Protein AF-A0A924SP02-F1 (afdb_monomer)

Secondary structure (DSSP, 8-state):
---------TT--HHHHHHHHTT--------SHHHHHHHHHHHS-S-TTS-----------TTPPPSB-HHHHHHHHHSPP-SSSTHHHHHHHHHHHHHHHHHHHHTPPPSSHHHHHHHHHHHHHHHHHHHHHHHHHHHHHHHHT---PPBP-S----------

Solvent-accessible surface area (backbone atoms only — not comparable to full-atom values): 10383 Å² total; per-residue (Å²): 135,86,78,87,81,78,86,76,71,92,87,68,51,66,68,61,53,54,40,41,76,72,74,42,87,83,78,76,85,66,89,47,72,70,55,48,50,53,53,50,60,73,68,45,75,86,60,93,81,53,81,71,71,66,74,69,76,74,78,47,65,80,80,62,73,65,59,62,33,74,67,32,28,52,55,51,37,68,49,85,76,82,57,99,60,68,59,60,42,51,54,40,62,48,50,60,56,44,56,48,50,26,57,49,36,71,67,57,85,56,92,45,74,67,50,45,49,53,35,52,51,52,25,52,50,35,49,37,51,48,56,54,52,51,54,51,49,56,52,49,39,62,75,63,69,52,79,91,60,63,61,39,83,83,75,77,82,77,76,79,75,82,87,127

pLDDT: mean 73.6, std 17.31, range [34.81, 95.06]

Sequence (164 aa):
MERRYRLSDTGRSAPIRQLRARGCTAARTPGELAEIVLLCEAALPAGPDGPVAPLPPARAPASAPRKFDDQALAVLGAAHNNLYCDCSRNLPEILPMLNSFERYSEQCAARTPDDALLHRELTAAAAAARVVLEAALERLARAEGAPRVKLWSGAVPHQTTPTR

Structure (mmCIF, N/CA/C/O backbone):
data_AF-A0A924SP02-F1
#
_entry.id   AF-A0A924SP02-F1
#
loop_
_atom_site.group_PDB
_atom_site.id
_atom_site.type_symbol
_atom_site.label_atom_id
_atom_site.label_alt_id
_atom_site.label_comp_id
_atom_site.label_asym_id
_atom_site.label_entity_id
_atom_site.label_seq_id
_atom_site.pdbx_PDB_ins_code
_atom_site.Cartn_x
_atom_site.Cartn_y
_atom_site.Cartn_z
_atom_site.occupancy
_atom_site.B_iso_or_equiv
_atom_site.auth_seq_id
_atom_site.auth_comp_id
_atom_site.auth_asym_id
_atom_site.auth_atom_id
_atom_site.pdbx_PDB_model_num
ATOM 1 N N . MET A 1 1 ? 2.725 -39.444 40.178 1.00 36.06 1 MET A N 1
ATOM 2 C CA . MET A 1 1 ? 2.280 -38.489 39.141 1.00 36.06 1 MET A CA 1
ATOM 3 C C . MET A 1 1 ? 1.910 -39.291 37.893 1.00 36.06 1 MET A C 1
ATOM 5 O O . MET A 1 1 ? 2.773 -39.566 37.081 1.00 36.06 1 MET A O 1
ATOM 9 N N . GLU A 1 2 ? 0.776 -40.002 37.844 1.00 38.16 2 GLU A N 1
ATOM 10 C CA . GLU A 1 2 ? -0.590 -39.503 37.544 1.00 38.16 2 GLU A CA 1
ATOM 11 C C . GLU A 1 2 ? -0.608 -38.619 36.283 1.00 38.16 2 GLU A C 1
ATOM 13 O O . GLU A 1 2 ? -0.005 -37.558 36.278 1.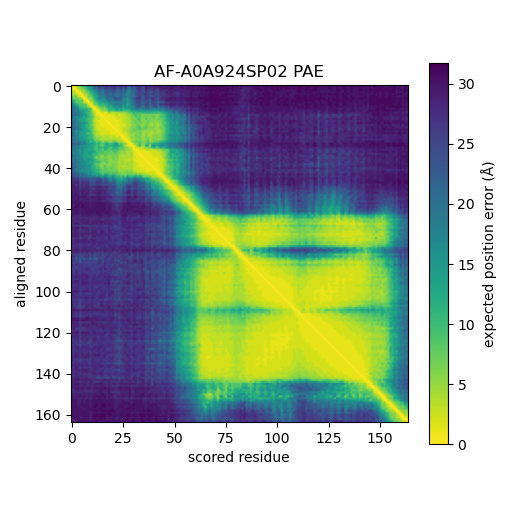00 38.16 2 GLU A O 1
ATOM 18 N N . ARG A 1 3 ? -1.255 -38.983 35.171 1.00 36.25 3 ARG A N 1
ATOM 19 C CA . ARG A 1 3 ? -2.594 -39.573 35.036 1.00 36.25 3 ARG A CA 1
ATOM 20 C C . ARG A 1 3 ? -2.672 -40.548 33.856 1.00 36.25 3 ARG A C 1
ATOM 22 O O . ARG A 1 3 ? -2.315 -40.213 32.733 1.00 36.25 3 ARG A O 1
ATOM 29 N N . ARG A 1 4 ? -3.251 -41.724 34.116 1.00 45.97 4 ARG A N 1
ATOM 30 C CA . ARG A 1 4 ? -3.814 -42.628 33.104 1.00 45.97 4 ARG A CA 1
ATOM 31 C C . ARG A 1 4 ? -4.939 -41.892 32.367 1.00 45.97 4 ARG A C 1
ATOM 33 O O . ARG A 1 4 ? -6.016 -41.731 32.938 1.00 45.97 4 ARG A O 1
ATOM 40 N N . TYR A 1 5 ? -4.726 -41.476 31.121 1.00 39.81 5 TYR A N 1
ATOM 41 C CA . TYR A 1 5 ? -5.842 -41.098 30.252 1.00 39.81 5 TYR A CA 1
ATOM 42 C C . TYR A 1 5 ? -6.457 -42.381 29.696 1.00 39.81 5 TYR A C 1
ATOM 44 O O . TYR A 1 5 ? -5.941 -43.017 28.780 1.00 39.81 5 TYR A O 1
ATOM 52 N N . ARG A 1 6 ? -7.533 -42.815 30.351 1.00 42.44 6 ARG A N 1
ATOM 53 C CA . ARG A 1 6 ? -8.348 -43.954 29.946 1.00 42.44 6 ARG A CA 1
ATOM 54 C C . ARG A 1 6 ? -8.961 -43.611 28.581 1.00 42.44 6 ARG A C 1
ATOM 56 O O . ARG A 1 6 ? -9.794 -42.713 28.486 1.00 42.44 6 ARG A O 1
ATOM 63 N N . LEU A 1 7 ? -8.510 -44.296 27.531 1.00 49.94 7 LEU A N 1
ATOM 64 C CA . LEU A 1 7 ? -9.117 -44.239 26.205 1.00 49.94 7 LEU A CA 1
ATOM 65 C C . LEU A 1 7 ? -10.577 -44.686 26.302 1.00 49.94 7 LEU A C 1
ATOM 67 O O . LEU A 1 7 ? -10.851 -45.843 26.606 1.00 49.94 7 LEU A O 1
ATOM 71 N N . SER A 1 8 ? -11.509 -43.788 25.998 1.00 50.78 8 SER A N 1
ATOM 72 C CA . SER A 1 8 ? -12.835 -44.180 25.523 1.00 50.78 8 SER A CA 1
ATOM 73 C C . SER A 1 8 ? -13.490 -43.028 24.755 1.00 50.78 8 SER A C 1
ATOM 75 O O . SER A 1 8 ? -13.686 -41.942 25.283 1.00 50.78 8 SER A O 1
ATOM 77 N N . ASP A 1 9 ? -13.823 -43.324 23.496 1.00 52.28 9 ASP A N 1
ATOM 78 C CA . ASP A 1 9 ? -14.937 -42.745 22.739 1.00 52.28 9 ASP A CA 1
ATOM 79 C C . ASP A 1 9 ? -14.795 -41.356 22.075 1.00 52.28 9 ASP A C 1
ATOM 81 O O . ASP A 1 9 ? -15.568 -40.428 22.305 1.00 52.28 9 ASP A O 1
ATOM 85 N N . THR A 1 10 ? -13.882 -41.221 21.108 1.00 54.31 10 THR A N 1
ATOM 86 C CA . THR A 1 10 ? -13.901 -40.071 20.175 1.00 54.31 10 THR A CA 1
ATOM 87 C C . THR A 1 10 ? -14.923 -40.220 19.038 1.00 54.31 10 THR A C 1
ATOM 89 O O . THR A 1 10 ? -14.873 -39.471 18.063 1.00 54.31 10 THR A O 1
ATOM 92 N N . GLY A 1 11 ? -15.844 -41.186 19.130 1.00 51.59 11 GLY A N 1
ATOM 93 C CA . GLY A 1 11 ? -16.954 -41.352 18.190 1.00 51.59 11 GLY A CA 1
ATOM 94 C C . GLY A 1 11 ? -18.203 -40.541 18.558 1.00 51.59 11 GLY A C 1
ATOM 95 O O . GLY A 1 11 ? -19.108 -40.412 17.731 1.00 51.59 11 GLY A O 1
ATOM 96 N N . ARG A 1 12 ? -18.278 -39.982 19.777 1.00 54.69 12 ARG A N 1
ATOM 97 C CA . ARG A 1 12 ? -19.526 -39.416 20.327 1.00 54.69 12 ARG A CA 1
ATOM 98 C C . ARG A 1 12 ? -19.468 -37.977 20.835 1.00 54.69 12 ARG A C 1
ATOM 100 O O . ARG A 1 12 ? -20.489 -37.495 21.318 1.00 54.69 12 ARG A O 1
ATOM 107 N N . SER A 1 13 ? -18.355 -37.251 20.714 1.00 68.38 13 SER A N 1
ATOM 108 C CA . SER A 1 13 ? -18.352 -35.858 21.177 1.00 68.38 13 SER A CA 1
ATOM 109 C C . SER A 1 13 ? -19.156 -34.967 20.214 1.00 68.38 13 SER A C 1
ATOM 111 O O . SER A 1 13 ? -18.858 -34.851 19.021 1.00 68.38 13 SER A O 1
ATOM 113 N N . ALA A 1 14 ? -20.216 -34.343 20.738 1.00 72.88 14 ALA A N 1
ATOM 114 C CA . ALA A 1 14 ? -21.059 -33.400 19.999 1.00 72.88 14 ALA A CA 1
ATOM 115 C C . ALA A 1 14 ? -20.263 -32.298 19.257 1.00 72.88 14 ALA A C 1
ATOM 117 O O . ALA A 1 14 ? -20.614 -32.011 18.110 1.00 72.88 14 ALA A O 1
ATOM 118 N N . PRO A 1 15 ? -19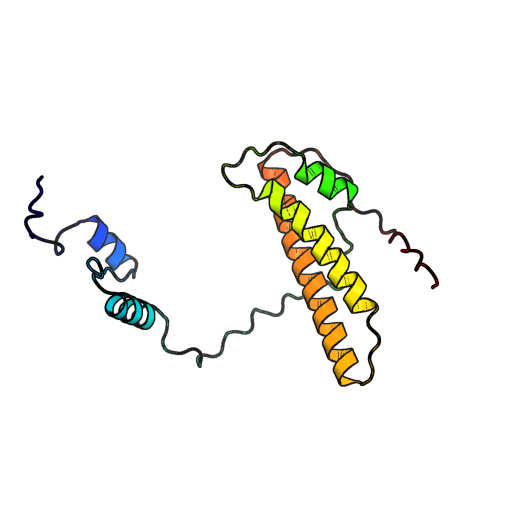.150 -31.758 19.806 1.00 77.31 15 PRO A N 1
ATOM 119 C CA . PRO A 1 15 ? -18.337 -30.762 19.107 1.00 77.31 15 PRO A CA 1
ATOM 120 C C . PRO A 1 15 ? -17.667 -31.303 17.837 1.00 77.31 15 PRO A C 1
ATOM 122 O O . PRO A 1 15 ? -17.699 -30.652 16.796 1.00 77.31 15 PRO A O 1
ATOM 125 N N . ILE A 1 16 ? -17.109 -32.520 17.877 1.00 74.12 16 ILE A N 1
ATOM 126 C CA . ILE A 1 16 ? -16.448 -33.121 16.705 1.00 74.12 16 ILE A CA 1
ATOM 127 C C . ILE A 1 16 ? -17.475 -33.406 15.607 1.00 74.12 16 ILE A C 1
ATOM 129 O O . ILE A 1 16 ? -17.204 -33.193 14.425 1.00 74.12 16 ILE A O 1
ATOM 133 N N . ARG A 1 17 ? -18.681 -33.845 15.985 1.00 76.06 17 ARG A N 1
ATOM 134 C CA . ARG A 1 17 ? -19.771 -34.070 15.029 1.00 76.06 17 ARG A CA 1
ATOM 135 C C . ARG A 1 17 ? -20.216 -32.770 14.359 1.00 76.06 17 ARG A C 1
ATOM 137 O O . ARG A 1 17 ? -20.429 -32.761 13.151 1.00 76.06 17 ARG A O 1
ATOM 144 N N . GLN A 1 18 ? -20.316 -31.683 15.122 1.00 79.62 18 GLN A N 1
ATOM 145 C CA . GLN A 1 18 ? -20.690 -30.371 14.597 1.00 79.62 18 GLN A CA 1
ATOM 146 C C . GLN A 1 18 ? -19.639 -29.819 13.627 1.00 79.62 18 GLN A C 1
ATOM 148 O O . GLN A 1 18 ? -19.995 -29.266 12.591 1.00 79.62 18 GLN A O 1
ATOM 153 N N . LEU A 1 19 ? -18.352 -30.012 13.922 1.00 79.69 19 LEU A N 1
ATOM 154 C CA . LEU A 1 19 ? -17.262 -29.620 13.027 1.00 79.69 19 LEU A CA 1
ATOM 155 C C . LEU A 1 19 ? -17.279 -30.431 11.725 1.00 79.69 19 LEU A C 1
ATOM 157 O O . LEU A 1 19 ? -17.206 -29.852 10.643 1.00 79.69 19 LEU A O 1
ATOM 161 N N . ARG A 1 20 ? -17.485 -31.751 11.806 1.00 78.56 20 ARG A N 1
ATOM 162 C CA . ARG A 1 20 ? -17.620 -32.608 10.614 1.00 78.56 20 ARG A CA 1
ATOM 163 C C . ARG A 1 20 ? -18.812 -32.222 9.742 1.00 78.56 20 ARG A C 1
ATOM 165 O O . ARG A 1 20 ? -18.679 -32.174 8.526 1.00 78.56 20 ARG A O 1
ATOM 172 N N . ALA A 1 21 ? -19.950 -31.881 10.349 1.00 78.88 21 ALA A N 1
ATOM 173 C CA . ALA A 1 21 ? -21.127 -31.404 9.619 1.00 78.88 21 ALA A CA 1
ATOM 174 C C . ALA A 1 21 ? -20.885 -30.077 8.870 1.00 78.88 21 ALA A C 1
ATOM 176 O O . ALA A 1 21 ? -21.617 -29.758 7.940 1.00 78.88 21 ALA A O 1
ATOM 177 N N . ARG A 1 22 ? -19.852 -29.314 9.251 1.00 79.00 22 ARG A N 1
ATOM 178 C CA . ARG A 1 22 ? -19.422 -28.072 8.587 1.00 79.00 22 ARG A CA 1
ATOM 179 C C . ARG A 1 22 ? -18.285 -28.292 7.582 1.00 79.00 22 ARG A C 1
ATOM 181 O O . ARG A 1 22 ? -17.685 -27.320 7.137 1.00 79.00 22 ARG A O 1
ATOM 188 N N . GLY A 1 23 ? -17.983 -29.547 7.243 1.00 75.06 23 GLY A N 1
ATOM 189 C CA . GLY A 1 23 ? -16.932 -29.909 6.291 1.00 75.06 23 GLY A CA 1
ATOM 190 C C . GLY A 1 23 ? -15.521 -29.938 6.880 1.00 75.06 23 GLY A C 1
ATOM 191 O O . GLY A 1 23 ? -14.561 -30.080 6.133 1.00 75.06 23 GLY A O 1
ATOM 192 N N . CYS A 1 24 ? -15.359 -29.813 8.202 1.00 79.19 24 CYS A N 1
ATOM 193 C CA . CYS A 1 24 ? -14.043 -29.897 8.830 1.00 79.19 24 CYS A CA 1
ATOM 194 C C . CYS A 1 24 ? -13.628 -31.360 9.052 1.00 79.19 24 CYS A C 1
ATOM 196 O O . CYS A 1 24 ? -14.345 -32.134 9.696 1.00 79.19 24 CYS A O 1
ATOM 198 N N . THR A 1 25 ? -12.426 -31.723 8.605 1.00 77.12 25 THR A N 1
ATOM 199 C CA . THR A 1 25 ? -11.811 -33.020 8.914 1.00 77.12 25 THR A CA 1
ATOM 200 C C . THR A 1 25 ? -11.265 -33.003 10.341 1.00 77.12 25 THR A C 1
ATOM 202 O O . THR A 1 25 ? -10.444 -32.163 10.694 1.00 77.12 25 THR A O 1
ATOM 205 N N . ALA A 1 26 ? -11.727 -33.929 11.182 1.00 75.19 26 ALA A N 1
ATOM 206 C CA . ALA A 1 26 ? -11.274 -34.048 12.567 1.00 75.19 26 ALA A CA 1
ATOM 207 C C . ALA A 1 26 ? -10.421 -35.307 12.741 1.00 75.19 26 ALA A C 1
ATOM 209 O O . ALA A 1 26 ? -10.951 -36.424 12.674 1.00 75.19 26 ALA A O 1
ATOM 210 N N . ALA A 1 27 ? -9.131 -35.109 13.004 1.00 71.12 27 ALA A N 1
ATOM 211 C CA . ALA A 1 27 ? -8.178 -36.156 13.345 1.00 71.12 27 ALA A CA 1
ATOM 212 C C . ALA A 1 27 ? -7.973 -36.235 14.862 1.00 71.12 27 ALA A C 1
ATOM 214 O O . ALA A 1 27 ? -8.094 -35.237 15.575 1.00 71.12 27 ALA A O 1
ATOM 215 N N . ARG A 1 28 ? -7.681 -37.437 15.369 1.00 70.25 28 ARG A N 1
ATOM 216 C CA . ARG A 1 28 ? -7.186 -37.580 16.743 1.00 70.25 28 ARG A CA 1
ATOM 217 C C . ARG A 1 28 ? -5.721 -37.171 16.783 1.00 70.25 28 ARG A C 1
ATOM 219 O O . ARG A 1 28 ? -5.033 -37.348 15.788 1.00 70.25 28 ARG A O 1
ATOM 226 N N . THR A 1 29 ? -5.315 -36.629 17.930 1.00 68.94 29 THR A N 1
ATOM 227 C CA . THR A 1 29 ? -3.990 -36.082 18.238 1.00 68.94 29 THR A CA 1
ATOM 228 C C . THR A 1 29 ? -2.884 -36.740 17.411 1.00 68.94 29 THR A C 1
ATOM 230 O O . THR A 1 29 ? -2.583 -37.902 17.686 1.00 68.94 29 THR A O 1
ATOM 233 N N . PRO A 1 30 ? -2.309 -36.043 16.415 1.00 65.31 30 PRO A N 1
ATOM 234 C CA . PRO A 1 30 ? -1.183 -36.592 15.680 1.00 65.31 30 PRO A CA 1
ATOM 235 C C . PRO A 1 30 ? -0.004 -36.698 16.646 1.00 65.31 30 PRO A C 1
ATOM 237 O O . PRO A 1 30 ? 0.385 -35.710 17.275 1.00 65.31 30 PRO A O 1
ATOM 240 N N . GLY A 1 31 ? 0.488 -37.920 16.836 1.00 68.50 31 GLY A N 1
ATOM 241 C CA . GLY A 1 31 ? 1.588 -38.196 17.760 1.00 68.50 31 GLY A CA 1
ATOM 242 C C . GLY A 1 31 ? 2.948 -37.909 17.134 1.00 68.50 31 GLY A C 1
ATOM 243 O O . GLY A 1 31 ? 3.897 -37.593 17.850 1.00 68.50 31 GLY A O 1
ATOM 244 N N . GLU A 1 32 ? 3.023 -37.971 15.802 1.00 74.50 32 GLU A N 1
ATOM 245 C CA . GLU A 1 32 ? 4.256 -37.812 15.037 1.00 74.50 32 GLU A CA 1
ATOM 246 C C . GLU A 1 32 ? 4.095 -36.868 13.841 1.00 74.50 32 GLU A C 1
ATOM 248 O O . GLU A 1 32 ? 3.022 -36.731 13.251 1.00 74.50 32 GLU A O 1
ATOM 253 N N . LEU A 1 33 ? 5.200 -36.225 13.454 1.00 75.06 33 LEU A N 1
ATOM 254 C CA . LEU A 1 33 ? 5.234 -35.211 12.398 1.00 75.06 33 LEU A CA 1
ATOM 255 C C . LEU A 1 33 ? 4.731 -35.741 11.044 1.00 75.06 33 LEU A C 1
ATOM 257 O O . LEU A 1 33 ? 4.055 -35.016 10.319 1.00 75.06 33 LEU A O 1
ATOM 261 N N . ALA A 1 34 ? 5.006 -37.007 10.722 1.00 76.44 34 ALA A N 1
ATOM 262 C CA . ALA A 1 34 ? 4.548 -37.635 9.483 1.00 76.44 34 ALA A CA 1
ATOM 263 C C . ALA A 1 34 ? 3.011 -37.712 9.387 1.00 76.44 34 ALA A C 1
ATOM 265 O O . ALA A 1 34 ? 2.446 -37.511 8.313 1.00 76.44 34 ALA A O 1
ATOM 266 N N . GLU A 1 35 ? 2.317 -37.928 10.509 1.00 74.75 35 GLU A N 1
ATOM 267 C CA . GLU A 1 35 ? 0.849 -37.936 10.549 1.00 74.75 35 GLU A CA 1
ATOM 268 C C . GLU A 1 35 ? 0.270 -36.532 10.337 1.00 74.75 35 GLU A C 1
ATOM 270 O O . GLU A 1 35 ? -0.775 -36.379 9.705 1.00 74.75 35 GLU A O 1
ATOM 275 N N . ILE A 1 36 ? 0.964 -35.497 10.828 1.00 78.25 36 ILE A N 1
ATOM 276 C CA . ILE A 1 36 ? 0.586 -34.094 10.603 1.00 78.25 36 ILE A CA 1
ATOM 277 C C . ILE A 1 36 ? 0.677 -33.759 9.113 1.00 78.25 36 ILE A C 1
ATOM 279 O O . ILE A 1 36 ? -0.251 -33.166 8.567 1.00 78.25 36 ILE A O 1
ATOM 283 N N . VAL A 1 37 ? 1.766 -34.161 8.449 1.00 81.44 37 VAL A N 1
ATOM 284 C CA . VAL A 1 37 ? 1.978 -33.904 7.015 1.00 81.44 37 VAL A CA 1
ATOM 285 C C . VAL A 1 37 ? 0.865 -34.535 6.174 1.00 81.44 37 VAL A C 1
ATOM 287 O O . VAL A 1 37 ? 0.237 -33.832 5.388 1.00 81.44 37 VAL A O 1
ATOM 290 N N . LEU A 1 38 ? 0.535 -35.807 6.414 1.00 77.25 38 LEU A N 1
ATOM 291 C CA . LEU A 1 38 ? -0.541 -36.507 5.698 1.00 77.25 38 LEU A CA 1
ATOM 292 C C . LEU A 1 38 ? -1.915 -35.84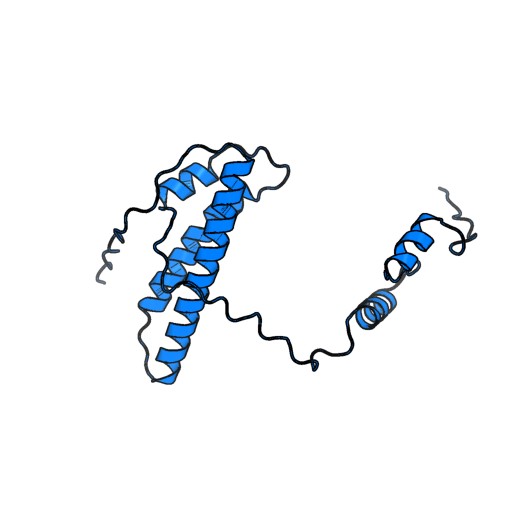2 5.882 1.00 77.25 38 LEU A C 1
ATOM 294 O O . LEU A 1 38 ? -2.714 -35.772 4.947 1.00 77.25 38 LEU A O 1
ATOM 298 N N . LEU A 1 39 ? -2.208 -35.336 7.084 1.00 79.25 39 LEU A N 1
ATOM 299 C CA . LEU A 1 39 ? -3.450 -34.606 7.349 1.00 79.25 39 LEU A CA 1
ATOM 300 C C . LEU A 1 39 ? -3.499 -33.260 6.624 1.00 79.25 39 LEU A C 1
ATOM 302 O O . LEU A 1 39 ? -4.561 -32.879 6.132 1.00 79.25 39 LEU A O 1
ATOM 306 N N . CYS A 1 40 ? -2.370 -32.555 6.547 1.00 77.50 40 CYS A N 1
ATOM 307 C CA . CYS A 1 40 ? -2.257 -31.319 5.780 1.00 77.50 40 CYS A CA 1
ATOM 308 C C . CYS A 1 40 ? -2.469 -31.581 4.286 1.00 77.50 40 CYS A C 1
ATOM 310 O O . CYS A 1 40 ? -3.274 -30.897 3.663 1.00 77.50 40 CYS A O 1
ATOM 312 N N . GLU A 1 41 ? -1.819 -32.599 3.725 1.00 78.50 41 GLU A N 1
ATOM 313 C CA . GLU A 1 41 ? -1.964 -32.975 2.314 1.00 78.50 41 GLU A CA 1
ATOM 314 C C . GLU A 1 41 ? -3.409 -33.343 1.956 1.00 78.50 41 GLU A C 1
ATOM 316 O O . GLU A 1 41 ? -3.916 -32.903 0.929 1.00 78.50 41 GLU A O 1
ATOM 321 N N . ALA A 1 42 ? -4.105 -34.081 2.824 1.00 74.00 42 ALA A N 1
ATOM 322 C CA . ALA A 1 42 ? -5.502 -34.459 2.609 1.00 74.00 42 ALA A CA 1
ATOM 323 C C . ALA A 1 42 ? -6.504 -33.299 2.786 1.00 74.00 42 ALA A C 1
ATOM 325 O O . ALA A 1 42 ? -7.629 -33.378 2.290 1.00 74.00 42 ALA A O 1
ATOM 326 N N . ALA A 1 43 ? -6.137 -32.250 3.532 1.00 73.50 43 ALA A N 1
ATOM 327 C CA . ALA A 1 43 ? -6.970 -31.065 3.747 1.00 73.50 43 ALA A CA 1
ATOM 328 C C . ALA A 1 43 ? -6.780 -29.995 2.662 1.00 73.50 43 ALA A C 1
ATOM 330 O O . ALA A 1 43 ? -7.650 -29.139 2.479 1.00 73.50 43 ALA A O 1
ATOM 331 N N . LEU A 1 44 ? -5.650 -30.030 1.957 1.00 72.31 44 LEU A N 1
ATOM 332 C CA . LEU A 1 44 ? -5.392 -29.161 0.823 1.00 72.31 44 LEU A CA 1
ATOM 333 C C . LEU A 1 44 ? -6.181 -29.673 -0.397 1.00 72.31 44 LEU A C 1
ATOM 335 O O . LEU A 1 44 ? -6.228 -30.879 -0.642 1.00 72.31 44 LEU A O 1
ATOM 339 N N . PRO A 1 45 ? -6.832 -28.787 -1.172 1.00 59.72 45 PRO A N 1
ATOM 340 C CA . PRO A 1 45 ? -7.443 -29.185 -2.434 1.00 59.72 45 PRO A CA 1
ATOM 341 C C . PRO A 1 45 ? -6.376 -29.819 -3.335 1.00 59.72 45 PRO A C 1
ATOM 343 O O . PRO A 1 45 ? -5.221 -29.396 -3.321 1.00 59.72 45 PRO A O 1
ATOM 346 N N . ALA A 1 46 ? -6.761 -30.855 -4.084 1.00 57.81 46 ALA A N 1
ATOM 347 C CA . ALA A 1 46 ? -5.836 -31.637 -4.892 1.00 57.81 46 ALA A CA 1
ATOM 348 C C . ALA A 1 46 ? -5.047 -30.737 -5.862 1.00 57.81 46 ALA A C 1
ATOM 350 O O . ALA A 1 46 ? -5.589 -30.267 -6.857 1.00 57.81 46 ALA A O 1
ATOM 351 N N . GLY A 1 47 ? -3.763 -30.548 -5.553 1.00 52.62 47 GLY A N 1
ATOM 352 C CA . GLY A 1 47 ? -2.731 -30.038 -6.448 1.00 52.62 47 GLY A CA 1
ATOM 353 C C . GLY A 1 47 ? -2.663 -28.508 -6.629 1.00 52.62 47 GLY A C 1
ATOM 354 O O . GLY A 1 47 ? -3.683 -27.852 -6.833 1.00 52.62 47 GLY A O 1
ATOM 355 N N . PRO A 1 48 ? -1.446 -27.929 -6.661 1.00 54.72 48 PRO A N 1
ATOM 356 C CA . PRO A 1 48 ? -1.198 -26.549 -7.097 1.00 54.72 48 PRO A CA 1
ATOM 357 C C . PRO A 1 48 ? -1.401 -26.338 -8.614 1.00 54.72 48 PRO A C 1
ATOM 359 O O . PRO A 1 48 ? -1.215 -25.225 -9.098 1.00 54.72 48 PRO A O 1
ATOM 362 N N . ASP A 1 49 ? -1.801 -27.383 -9.350 1.00 56.94 49 ASP A N 1
ATOM 363 C CA . ASP A 1 49 ? -2.012 -27.370 -10.806 1.00 56.94 49 ASP A CA 1
ATOM 364 C C . ASP A 1 49 ? -3.459 -27.052 -11.223 1.00 56.94 49 ASP A C 1
ATOM 366 O O . ASP A 1 49 ? -3.768 -26.964 -12.414 1.00 56.94 49 ASP A O 1
ATOM 370 N N . GLY A 1 50 ? -4.373 -26.858 -10.266 1.00 54.75 50 GLY A N 1
ATOM 371 C CA . GLY A 1 50 ? -5.627 -26.172 -10.573 1.00 54.75 50 GLY A CA 1
ATOM 372 C C . GLY A 1 50 ? -5.296 -24.742 -11.002 1.00 54.75 50 GLY A C 1
ATOM 373 O O . GLY A 1 50 ? -4.424 -24.144 -10.370 1.00 54.75 50 GLY A O 1
ATOM 374 N N . PRO A 1 51 ? -5.937 -24.165 -12.043 1.00 52.53 51 PRO A N 1
ATOM 375 C CA . PRO A 1 51 ? -5.681 -22.780 -12.404 1.00 52.53 51 PRO A CA 1
ATOM 376 C C . PRO A 1 51 ? -5.899 -21.943 -11.150 1.00 52.53 51 PRO A C 1
ATOM 378 O O . PRO A 1 51 ? -7.031 -21.809 -10.679 1.00 52.53 51 PRO A O 1
ATOM 381 N N . VAL A 1 52 ? -4.799 -21.433 -10.583 1.00 53.38 52 VAL A N 1
ATOM 382 C CA . VAL A 1 52 ? -4.838 -20.383 -9.578 1.00 53.38 52 VAL A CA 1
ATOM 383 C C . VAL A 1 52 ? -5.650 -19.314 -10.264 1.00 53.38 52 VAL A C 1
ATOM 385 O O . VAL A 1 52 ? -5.178 -18.727 -11.239 1.00 53.38 52 VAL A O 1
ATOM 388 N N . ALA A 1 53 ? -6.910 -19.156 -9.847 1.00 51.97 53 ALA A N 1
ATOM 389 C CA . ALA A 1 53 ? -7.727 -18.068 -10.336 1.00 51.97 53 ALA A CA 1
ATOM 390 C C . ALA A 1 53 ? -6.835 -16.845 -10.152 1.00 51.97 53 ALA A C 1
ATOM 392 O O . ALA A 1 53 ? -6.417 -16.613 -9.008 1.00 51.97 53 ALA A O 1
ATOM 393 N N . PRO A 1 54 ? -6.433 -16.157 -11.243 1.00 49.03 54 PRO A N 1
ATOM 394 C CA . PRO A 1 54 ? -5.594 -14.989 -11.114 1.00 49.03 54 PRO A CA 1
ATOM 395 C C . PRO A 1 54 ? -6.281 -14.157 -10.058 1.00 49.03 54 PRO A C 1
ATOM 397 O O . PRO A 1 54 ? -7.494 -13.937 -10.179 1.00 49.03 54 PRO A O 1
ATOM 400 N N . LEU A 1 55 ? -5.557 -13.803 -8.989 1.00 49.06 55 LEU A N 1
ATOM 401 C CA . LEU A 1 55 ? -6.061 -12.818 -8.047 1.00 49.06 55 LEU A CA 1
ATOM 402 C C . LEU A 1 55 ? -6.594 -11.714 -8.960 1.00 49.06 55 LEU A C 1
ATOM 404 O O . LEU A 1 55 ? -5.794 -11.236 -9.777 1.00 49.06 55 LEU A O 1
ATOM 408 N N . PRO A 1 56 ? -7.926 -11.466 -8.987 1.00 44.25 56 PRO A N 1
ATOM 409 C CA . PRO A 1 56 ? -8.525 -10.624 -10.013 1.00 44.25 56 PRO A CA 1
ATOM 410 C C . PRO A 1 56 ? -7.657 -9.392 -10.029 1.00 44.25 56 PRO A C 1
ATOM 412 O O . PRO A 1 56 ? -7.403 -8.915 -8.915 1.00 44.25 56 PRO A O 1
ATOM 415 N N . PRO A 1 57 ? -7.098 -8.984 -11.193 1.00 46.81 57 PRO A N 1
ATOM 416 C CA . PRO A 1 57 ? -6.106 -7.931 -11.220 1.00 46.81 57 PRO A CA 1
ATOM 417 C C . PRO A 1 57 ? -6.728 -6.848 -10.384 1.00 46.81 57 PRO A C 1
ATOM 419 O O . PRO A 1 57 ? -7.813 -6.356 -10.723 1.00 46.81 57 PRO A O 1
ATOM 422 N N . ALA A 1 58 ? -6.134 -6.600 -9.212 1.00 49.59 58 ALA A N 1
ATOM 423 C CA . ALA A 1 58 ? -6.522 -5.456 -8.446 1.00 49.59 58 ALA A CA 1
ATOM 424 C C . ALA A 1 58 ? -6.250 -4.388 -9.483 1.00 49.59 58 ALA A C 1
ATOM 426 O O . ALA A 1 58 ? -5.100 -4.194 -9.882 1.00 49.59 58 ALA A O 1
ATOM 427 N N . ARG A 1 59 ? -7.315 -3.826 -10.064 1.00 46.69 59 ARG A N 1
ATOM 428 C CA . ARG A 1 59 ? -7.232 -2.597 -10.826 1.00 46.69 59 ARG A CA 1
ATOM 429 C C . ARG A 1 59 ? -6.818 -1.624 -9.748 1.00 46.69 59 ARG A C 1
ATOM 431 O O . ARG A 1 59 ? -7.655 -0.985 -9.121 1.00 46.69 59 ARG A O 1
ATOM 438 N N . ALA A 1 60 ? -5.527 -1.674 -9.433 1.00 46.22 60 ALA A N 1
ATOM 439 C CA . ALA A 1 60 ? -4.853 -0.778 -8.556 1.00 46.22 60 ALA A CA 1
ATOM 440 C C . ALA A 1 60 ? -5.178 0.544 -9.223 1.00 46.22 60 ALA A C 1
ATOM 442 O O . ALA A 1 60 ? -4.867 0.705 -10.412 1.00 46.22 60 ALA A O 1
ATOM 443 N N . PRO A 1 61 ? -5.957 1.412 -8.563 1.00 44.84 61 PRO A N 1
ATOM 444 C CA . PRO A 1 61 ? -6.188 2.721 -9.124 1.00 44.84 61 PRO A CA 1
ATOM 445 C C . PRO A 1 61 ? -4.802 3.274 -9.427 1.00 44.84 61 PRO A C 1
ATOM 447 O O . PRO A 1 61 ? -3.947 3.300 -8.537 1.00 44.84 61 PRO A O 1
ATOM 450 N N . ALA A 1 62 ? -4.570 3.589 -10.702 1.00 52.34 62 ALA A N 1
ATOM 451 C CA . ALA A 1 62 ? -3.342 4.209 -11.160 1.00 52.34 62 ALA A CA 1
ATOM 452 C C . ALA A 1 62 ? -2.962 5.289 -10.145 1.00 52.34 62 ALA A C 1
ATOM 454 O O . ALA A 1 62 ? -3.785 6.163 -9.869 1.00 52.34 62 ALA A O 1
ATOM 455 N N . SER A 1 63 ? -1.791 5.116 -9.519 1.00 58.81 63 SER A N 1
ATOM 456 C CA . SER A 1 63 ? -1.193 6.002 -8.516 1.00 58.81 63 SER A CA 1
ATOM 457 C C . SER A 1 63 ? -2.221 6.815 -7.719 1.00 58.81 63 SER A C 1
ATOM 459 O O . SER A 1 63 ? -2.237 8.048 -7.803 1.00 58.81 63 SER A O 1
ATOM 461 N N . ALA A 1 64 ? -3.120 6.156 -6.975 1.00 67.50 64 ALA A N 1
ATOM 462 C CA . ALA A 1 64 ? -3.961 6.911 -6.053 1.00 67.50 64 ALA A CA 1
ATOM 463 C C . ALA A 1 64 ? -3.023 7.741 -5.159 1.00 67.50 64 ALA A C 1
ATOM 465 O O . ALA A 1 64 ? -2.032 7.187 -4.647 1.00 67.50 64 ALA A O 1
ATOM 466 N N . PRO A 1 65 ? -3.270 9.059 -5.026 1.00 77.00 65 PRO A N 1
ATOM 467 C CA . PRO A 1 65 ? -2.408 9.913 -4.231 1.00 77.00 65 PRO A CA 1
ATOM 468 C C . PRO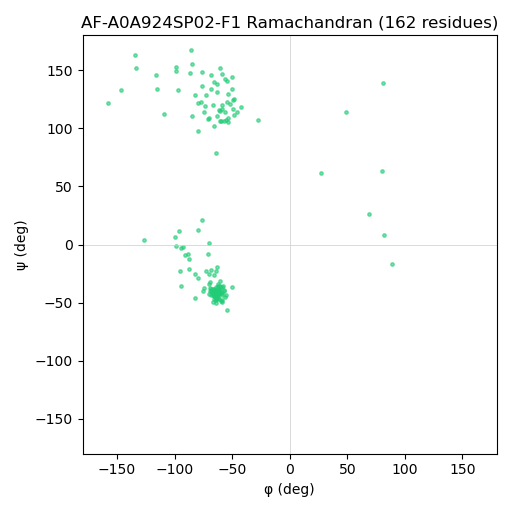 A 1 65 ? -2.313 9.311 -2.835 1.00 77.00 65 PRO A C 1
ATOM 470 O O . PRO A 1 65 ? -3.302 8.771 -2.327 1.00 77.00 65 PRO A O 1
ATOM 473 N N . ARG A 1 66 ? -1.114 9.364 -2.242 1.00 83.44 66 ARG A N 1
ATOM 474 C CA . ARG A 1 66 ? -0.933 8.911 -0.859 1.00 83.44 66 ARG A CA 1
ATOM 475 C C . ARG A 1 66 ? -2.001 9.568 0.002 1.00 83.44 66 ARG A C 1
ATOM 477 O O . ARG A 1 66 ? -2.395 10.706 -0.260 1.00 83.44 66 ARG A O 1
ATOM 484 N N . LYS A 1 67 ? -2.498 8.836 0.990 1.00 83.56 67 LYS A N 1
ATOM 485 C CA . LYS A 1 67 ? -3.513 9.336 1.919 1.00 83.56 67 LYS A CA 1
ATOM 486 C C . LYS A 1 67 ? -2.880 9.897 3.179 1.00 83.56 67 LYS A C 1
ATOM 488 O O . LYS A 1 67 ? -3.374 10.893 3.696 1.00 83.56 67 LYS A O 1
ATOM 493 N N . PHE A 1 68 ? -1.786 9.301 3.643 1.00 85.50 68 PHE A N 1
ATOM 494 C CA . PHE A 1 68 ? -1.111 9.685 4.882 1.00 85.50 68 PHE A CA 1
ATOM 495 C C . PHE A 1 68 ? 0.288 10.223 4.583 1.00 85.50 68 PHE A C 1
ATOM 497 O O . PHE A 1 68 ? 1.026 9.636 3.791 1.00 85.50 68 PHE A O 1
ATOM 504 N N . ASP A 1 69 ? 0.643 11.351 5.199 1.00 85.62 69 ASP A N 1
ATOM 505 C CA . ASP A 1 69 ? 2.029 11.818 5.237 1.00 85.62 69 ASP A CA 1
ATOM 506 C C . ASP A 1 69 ? 2.795 11.191 6.413 1.00 85.62 69 ASP A C 1
ATOM 508 O O . ASP A 1 69 ? 2.207 10.574 7.304 1.00 85.62 69 ASP A O 1
ATOM 512 N N . ASP A 1 70 ? 4.123 11.323 6.406 1.00 86.12 70 ASP A N 1
ATOM 513 C CA . ASP A 1 70 ? 4.982 10.706 7.425 1.00 86.12 70 ASP A CA 1
ATOM 514 C C . ASP A 1 70 ? 4.646 11.215 8.839 1.00 86.12 70 ASP A C 1
ATOM 516 O O . ASP A 1 70 ? 4.724 10.465 9.812 1.00 86.12 70 ASP A O 1
ATOM 520 N N . GLN A 1 71 ? 4.201 12.471 8.958 1.00 85.31 71 GLN A N 1
ATOM 521 C CA . GLN A 1 71 ? 3.767 13.049 10.228 1.00 85.31 71 GLN A CA 1
ATOM 522 C C . GLN A 1 71 ? 2.464 12.403 10.723 1.00 85.31 71 GLN A C 1
ATOM 524 O O . GLN A 1 71 ? 2.350 12.074 11.903 1.00 85.31 71 GLN A O 1
ATOM 529 N N . ALA A 1 72 ? 1.490 12.189 9.841 1.00 85.81 72 ALA A N 1
ATOM 530 C CA . ALA A 1 72 ? 0.245 11.502 10.148 1.00 85.81 72 ALA A CA 1
ATOM 531 C C . ALA A 1 72 ? 0.493 10.053 10.576 1.00 85.81 72 ALA A C 1
ATOM 533 O O . ALA A 1 72 ? -0.098 9.601 11.556 1.00 85.81 72 ALA A O 1
ATOM 534 N N . LEU A 1 73 ? 1.398 9.347 9.893 1.00 89.50 73 LEU A N 1
ATOM 535 C CA . LEU A 1 73 ? 1.793 7.985 10.257 1.00 89.50 73 LEU A CA 1
ATOM 536 C C . LEU A 1 73 ? 2.480 7.941 11.627 1.00 89.50 73 LEU A C 1
ATOM 538 O O . LEU A 1 73 ? 2.153 7.077 12.437 1.00 89.50 73 LEU A O 1
ATOM 542 N N . ALA A 1 74 ? 3.350 8.907 11.934 1.00 86.25 74 ALA A N 1
ATOM 543 C CA . ALA A 1 74 ? 3.975 9.013 13.252 1.00 86.25 74 ALA A CA 1
ATOM 544 C C . ALA A 1 74 ? 2.947 9.268 14.370 1.00 86.25 74 ALA A C 1
ATOM 546 O O . ALA A 1 74 ? 3.017 8.641 15.426 1.00 86.25 74 ALA A O 1
ATOM 547 N N . VAL A 1 75 ? 1.964 10.147 14.138 1.00 85.44 75 VAL A N 1
ATOM 548 C CA . VAL A 1 75 ? 0.884 10.412 15.106 1.00 85.44 75 VAL A CA 1
ATOM 549 C C . VAL A 1 75 ? 0.025 9.167 15.328 1.00 85.44 75 VAL A C 1
ATOM 551 O O . VAL A 1 75 ? -0.299 8.855 16.471 1.00 85.44 75 VAL A O 1
ATOM 554 N N . LEU A 1 76 ? -0.321 8.442 14.260 1.00 83.81 76 LEU A N 1
ATOM 555 C CA . LEU A 1 76 ? -1.097 7.204 14.362 1.00 83.81 76 LEU A CA 1
ATOM 556 C C . LEU A 1 76 ? -0.319 6.098 15.087 1.00 83.81 76 LEU A C 1
ATOM 558 O O . LEU A 1 76 ? -0.889 5.438 15.945 1.00 83.81 76 LEU A O 1
ATOM 562 N N . GLY A 1 77 ? 0.978 5.937 14.809 1.00 83.88 77 GLY A N 1
ATOM 563 C CA . GLY A 1 77 ? 1.820 4.940 15.481 1.00 83.88 77 GLY A CA 1
ATOM 564 C C . GLY A 1 77 ? 2.086 5.236 16.963 1.00 83.88 77 GLY A C 1
ATOM 565 O O . GLY A 1 77 ? 2.397 4.322 17.724 1.00 83.88 77 GLY A O 1
ATOM 566 N N . ALA A 1 78 ? 1.953 6.497 17.385 1.00 82.50 78 ALA A N 1
ATOM 567 C CA . ALA A 1 78 ? 2.082 6.918 18.782 1.00 82.50 78 ALA A CA 1
ATOM 568 C C . ALA A 1 78 ? 0.746 6.917 19.555 1.00 82.50 78 ALA A C 1
ATOM 570 O O . ALA A 1 78 ? 0.744 7.120 20.774 1.00 82.50 78 ALA A O 1
ATOM 571 N N . ALA A 1 79 ? -0.388 6.726 18.874 1.00 76.31 79 ALA A N 1
ATOM 572 C CA . ALA A 1 79 ? -1.699 6.693 19.509 1.00 76.31 79 ALA A CA 1
ATOM 573 C C . ALA A 1 79 ? -1.855 5.440 20.391 1.00 76.31 79 ALA A C 1
ATOM 575 O O . ALA A 1 79 ? -1.317 4.374 20.096 1.00 76.31 79 ALA A O 1
ATOM 576 N N . HIS A 1 80 ? -2.582 5.574 21.505 1.00 64.38 80 HIS A N 1
ATOM 577 C CA . HIS A 1 80 ? -2.829 4.446 22.401 1.00 64.38 80 HIS A CA 1
ATOM 578 C C . HIS A 1 80 ? -3.738 3.408 21.747 1.00 64.38 80 HIS A C 1
ATOM 580 O O . HIS A 1 80 ? -4.788 3.736 21.197 1.00 64.38 80 HIS A O 1
ATOM 586 N N . ASN A 1 81 ? -3.330 2.150 21.876 1.00 64.81 81 ASN A N 1
ATOM 587 C CA . ASN A 1 81 ? -4.020 1.009 21.315 1.00 64.81 81 ASN A CA 1
ATOM 588 C C . ASN A 1 81 ? -5.209 0.611 22.203 1.00 64.81 81 ASN A C 1
ATOM 590 O O . ASN A 1 81 ? -5.031 0.319 23.386 1.00 64.81 81 ASN A O 1
ATOM 594 N N . ASN A 1 82 ? -6.418 0.600 21.641 1.00 65.69 82 ASN A N 1
ATOM 595 C CA . ASN A 1 82 ? -7.610 0.075 22.320 1.00 65.69 82 ASN A CA 1
ATOM 596 C C . ASN A 1 82 ? -7.874 -1.399 21.951 1.00 65.69 82 ASN A C 1
ATOM 598 O O . ASN A 1 82 ? -8.817 -2.019 22.442 1.00 65.69 82 ASN A O 1
ATOM 602 N N . LEU A 1 83 ? -7.058 -1.966 21.057 1.00 68.94 83 LEU A N 1
ATOM 603 C CA . LEU A 1 83 ? -7.132 -3.360 20.649 1.00 68.94 83 LEU A CA 1
ATOM 604 C C . LEU A 1 83 ? -6.102 -4.208 21.397 1.00 68.94 83 LEU A C 1
ATOM 606 O O . LEU A 1 83 ? -5.026 -3.756 21.772 1.00 68.94 83 LEU A O 1
ATOM 610 N N . TYR A 1 84 ? -6.419 -5.493 21.553 1.00 76.00 84 TYR A N 1
ATOM 611 C CA . TYR A 1 84 ? -5.516 -6.484 22.148 1.00 76.00 84 TYR A CA 1
ATOM 612 C C . TYR A 1 84 ? -4.319 -6.855 21.251 1.00 76.00 84 TYR A C 1
ATOM 614 O O . TYR A 1 84 ? -3.452 -7.608 21.684 1.00 76.00 84 TYR A O 1
ATOM 622 N N . CYS A 1 85 ? -4.285 -6.393 19.998 1.00 81.88 85 CYS A N 1
ATOM 623 C CA . CYS A 1 85 ? -3.227 -6.681 19.030 1.00 81.88 85 CYS A CA 1
ATOM 624 C C . CYS A 1 85 ? -2.473 -5.408 18.635 1.00 81.88 85 CYS A C 1
ATOM 626 O O . CYS A 1 85 ? -3.088 -4.362 18.470 1.00 81.88 85 CYS A O 1
ATOM 628 N N . ASP A 1 86 ? -1.167 -5.501 18.370 1.00 84.62 86 ASP A N 1
ATOM 629 C CA . ASP A 1 86 ? -0.302 -4.354 18.021 1.00 84.62 86 ASP A CA 1
ATOM 630 C C . ASP A 1 86 ? -0.475 -3.835 16.579 1.00 84.62 86 ASP A C 1
ATOM 632 O O . ASP A 1 86 ? 0.404 -3.176 16.019 1.00 84.62 86 ASP A O 1
ATOM 636 N N . CYS A 1 87 ? -1.606 -4.127 15.930 1.00 86.56 87 CYS A N 1
ATOM 637 C CA . CYS A 1 87 ? -1.843 -3.747 14.537 1.00 86.56 87 CYS A CA 1
ATOM 638 C C . CYS A 1 87 ? -1.801 -2.225 14.322 1.00 86.56 87 CYS A C 1
ATOM 640 O O . CYS A 1 87 ? -1.310 -1.780 13.285 1.00 86.56 87 CYS A O 1
ATOM 642 N N . SER A 1 88 ? -2.279 -1.437 15.289 1.00 83.81 88 SER A N 1
ATOM 643 C CA . SER A 1 88 ? -2.293 0.034 15.233 1.00 83.81 88 SER A CA 1
ATOM 644 C C . SER A 1 88 ? -0.912 0.657 15.341 1.00 83.81 88 SER A C 1
ATOM 646 O O . SER A 1 88 ? -0.682 1.720 14.772 1.00 83.81 88 SER A O 1
ATOM 648 N N . ARG A 1 89 ? 0.034 -0.051 15.962 1.00 83.88 89 ARG A N 1
ATOM 649 C CA . ARG A 1 89 ? 1.446 0.330 15.992 1.00 83.88 89 ARG A CA 1
ATOM 650 C C . ARG A 1 89 ? 2.184 -0.108 14.729 1.00 83.88 89 ARG A C 1
ATOM 652 O O . ARG A 1 89 ? 2.909 0.680 14.133 1.00 83.88 89 ARG A O 1
ATOM 659 N N . ASN A 1 90 ? 1.978 -1.350 14.295 1.00 90.06 90 ASN A N 1
ATOM 660 C CA . ASN A 1 90 ? 2.771 -1.947 13.217 1.00 90.06 90 ASN A CA 1
ATOM 661 C C . ASN A 1 90 ? 2.408 -1.399 11.831 1.00 90.06 90 ASN A C 1
ATOM 663 O O . ASN A 1 90 ? 3.273 -1.226 10.975 1.00 90.06 90 ASN A O 1
ATOM 667 N N . LEU A 1 91 ? 1.125 -1.135 11.571 1.00 90.56 91 LEU A N 1
ATOM 668 C CA . LEU A 1 91 ? 0.678 -0.739 10.236 1.00 90.56 91 LEU A CA 1
ATOM 669 C C . LEU A 1 91 ? 1.213 0.649 9.806 1.00 90.56 91 LEU A C 1
ATOM 671 O O . LEU A 1 91 ? 1.674 0.766 8.666 1.00 90.56 91 LEU A O 1
ATOM 675 N N . PRO A 1 92 ? 1.254 1.672 10.687 1.00 90.81 92 PRO A N 1
ATOM 676 C CA . PRO A 1 92 ? 1.947 2.930 10.404 1.00 90.81 92 PRO A CA 1
ATOM 677 C C . PRO A 1 92 ? 3.467 2.813 10.234 1.00 90.81 92 PRO A C 1
ATOM 679 O O . PRO A 1 92 ? 4.045 3.672 9.580 1.00 90.81 92 PRO A O 1
ATOM 682 N N . GLU A 1 93 ? 4.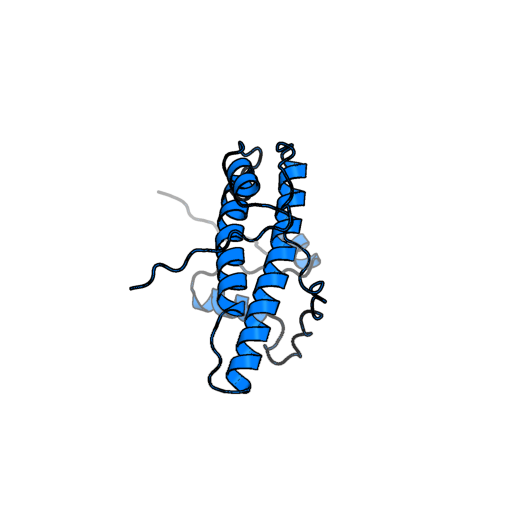122 1.777 10.772 1.00 90.81 93 GLU A N 1
ATOM 683 C CA . GLU A 1 93 ? 5.568 1.546 10.589 1.00 90.81 93 GLU A CA 1
ATOM 684 C C . GLU A 1 93 ? 5.899 0.910 9.224 1.00 90.81 93 GLU A C 1
ATOM 686 O O . GLU A 1 93 ? 6.967 1.152 8.661 1.00 90.81 93 GLU A O 1
ATOM 691 N N . ILE A 1 94 ? 4.976 0.129 8.651 1.00 93.94 94 ILE A N 1
ATOM 692 C CA . ILE A 1 94 ? 5.160 -0.532 7.346 1.00 93.94 94 ILE A CA 1
ATOM 693 C C . ILE A 1 94 ? 5.014 0.461 6.184 1.00 93.94 94 ILE A C 1
ATOM 695 O O . ILE A 1 94 ? 5.760 0.399 5.203 1.00 93.94 94 ILE A O 1
ATOM 699 N N . LEU A 1 95 ? 4.060 1.392 6.275 1.00 93.62 95 LEU A N 1
ATOM 700 C CA . LEU A 1 95 ? 3.744 2.325 5.186 1.00 93.62 95 LEU A CA 1
ATOM 701 C C . LEU A 1 95 ? 4.932 3.205 4.734 1.00 93.62 95 LEU A C 1
ATOM 703 O O . LEU A 1 95 ? 5.117 3.336 3.524 1.00 93.62 95 LEU A O 1
ATOM 707 N N . PRO A 1 96 ? 5.787 3.760 5.619 1.00 91.81 96 PRO A N 1
ATOM 708 C CA . PRO A 1 96 ? 6.980 4.511 5.222 1.00 91.81 96 PRO A CA 1
ATOM 709 C C . PRO A 1 96 ? 7.999 3.664 4.450 1.00 91.81 96 PRO A C 1
ATOM 711 O O . PRO A 1 96 ? 8.626 4.148 3.502 1.00 91.81 96 PRO A O 1
ATOM 714 N N . MET A 1 97 ? 8.146 2.387 4.818 1.00 93.44 97 MET A N 1
ATOM 715 C CA . MET A 1 97 ? 9.029 1.454 4.118 1.00 93.44 97 MET A CA 1
ATOM 716 C C . MET A 1 97 ? 8.506 1.177 2.706 1.00 93.44 97 MET A C 1
ATOM 718 O O . MET A 1 97 ? 9.262 1.249 1.736 1.00 93.44 97 MET A O 1
ATOM 722 N N . LEU A 1 98 ? 7.197 0.963 2.576 1.00 94.19 98 LEU A N 1
ATOM 723 C CA . LEU A 1 98 ? 6.545 0.742 1.289 1.00 94.19 98 LEU A CA 1
ATOM 724 C C . LEU A 1 98 ? 6.588 1.988 0.391 1.00 94.19 98 LEU A C 1
ATOM 726 O O . LEU A 1 98 ? 6.937 1.889 -0.782 1.00 94.19 98 LEU A O 1
ATOM 730 N N . ASN A 1 99 ? 6.344 3.169 0.964 1.00 91.44 99 ASN A N 1
ATOM 731 C CA . ASN A 1 99 ? 6.500 4.471 0.308 1.00 91.44 99 ASN A CA 1
ATOM 732 C C . ASN A 1 99 ? 7.921 4.685 -0.235 1.00 91.44 99 ASN A C 1
ATOM 734 O O . ASN A 1 99 ? 8.111 5.279 -1.301 1.00 91.44 99 ASN A O 1
ATOM 738 N N . SER A 1 100 ? 8.924 4.249 0.530 1.00 92.44 100 SER A N 1
ATOM 739 C CA . SER A 1 100 ? 10.330 4.353 0.144 1.00 92.44 100 SER A CA 1
ATOM 740 C C . SER A 1 100 ? 10.660 3.400 -0.998 1.00 92.44 100 SER A C 1
ATOM 742 O O . SER A 1 100 ? 11.327 3.813 -1.944 1.00 92.44 100 SER A O 1
ATOM 744 N N . PHE A 1 101 ? 10.154 2.165 -0.943 1.00 95.06 101 PHE A N 1
ATOM 745 C CA . PHE A 1 101 ? 10.328 1.179 -2.006 1.00 95.06 101 PHE A CA 1
ATOM 746 C C . PHE A 1 101 ? 9.643 1.601 -3.315 1.00 95.06 101 PHE A C 1
ATOM 748 O O . PHE A 1 101 ? 10.280 1.542 -4.362 1.00 95.06 101 PHE A O 1
ATOM 755 N N . GLU A 1 102 ? 8.403 2.106 -3.262 1.00 92.62 102 GLU A N 1
ATOM 756 C CA . GLU A 1 102 ? 7.679 2.650 -4.427 1.00 92.62 102 GLU A CA 1
ATOM 757 C C . GLU A 1 102 ? 8.517 3.736 -5.118 1.00 92.62 102 GLU A C 1
ATOM 759 O O . GLU A 1 102 ? 8.907 3.573 -6.274 1.00 92.62 102 GLU A O 1
ATOM 764 N N . ARG A 1 103 ? 8.929 4.774 -4.375 1.00 90.69 103 ARG A N 1
ATOM 765 C CA . ARG A 1 103 ? 9.759 5.870 -4.906 1.00 90.69 103 ARG A CA 1
ATOM 766 C C . ARG A 1 103 ? 11.118 5.394 -5.425 1.00 90.69 103 ARG A C 1
ATOM 768 O O . ARG A 1 103 ? 11.606 5.917 -6.419 1.00 90.69 103 ARG A O 1
ATOM 775 N N . TYR A 1 104 ? 11.751 4.444 -4.740 1.00 93.75 104 TYR A N 1
ATOM 776 C CA . TYR A 1 104 ? 13.027 3.880 -5.176 1.00 93.75 104 TYR A CA 1
ATOM 777 C C . TYR A 1 104 ? 12.873 3.140 -6.509 1.00 93.75 104 TYR A C 1
ATOM 779 O O . TYR A 1 104 ? 13.644 3.389 -7.431 1.00 93.75 104 TYR A O 1
ATOM 787 N N . SER A 1 105 ? 11.845 2.294 -6.631 1.00 91.50 105 SER A N 1
ATOM 788 C CA . SER A 1 105 ? 11.576 1.514 -7.843 1.00 91.50 105 SER A CA 1
ATOM 789 C C . SER A 1 105 ? 11.273 2.388 -9.066 1.00 91.50 105 SER A C 1
ATOM 791 O O . SER A 1 105 ? 11.716 2.064 -10.164 1.00 91.50 105 SER A O 1
ATOM 793 N N . GLU A 1 106 ? 10.616 3.539 -8.871 1.00 89.44 106 GLU A N 1
ATOM 794 C CA . GLU A 1 106 ? 10.373 4.540 -9.924 1.00 89.44 106 GLU A CA 1
ATOM 795 C C . GLU A 1 106 ? 11.658 5.202 -10.441 1.00 89.44 106 GLU A C 1
ATOM 797 O O . GLU A 1 106 ? 11.702 5.685 -11.571 1.00 89.44 106 GLU A O 1
ATOM 802 N N . GLN A 1 107 ? 12.696 5.257 -9.606 1.00 90.56 107 GLN A N 1
ATOM 803 C CA . GLN A 1 107 ? 13.963 5.938 -9.885 1.00 90.56 107 GLN A CA 1
ATOM 804 C C . GLN A 1 107 ? 15.059 4.976 -10.359 1.00 90.56 107 GLN A C 1
ATOM 806 O O . GLN A 1 107 ? 16.176 5.412 -10.648 1.00 90.56 107 GLN A O 1
ATOM 811 N N . CYS A 1 108 ? 14.772 3.673 -10.433 1.00 91.06 108 CYS A N 1
ATOM 812 C CA . CYS A 1 108 ? 15.734 2.679 -10.887 1.00 91.06 108 CYS A CA 1
ATOM 813 C C . CYS A 1 108 ? 16.134 2.922 -12.349 1.00 91.06 108 CYS A C 1
ATOM 815 O O . CYS A 1 108 ? 15.295 3.068 -13.238 1.00 91.06 108 CYS A O 1
ATOM 817 N N . ALA A 1 109 ? 17.443 2.915 -12.609 1.00 88.00 109 ALA A N 1
ATOM 818 C CA . ALA A 1 109 ? 17.962 2.908 -13.968 1.00 88.00 109 ALA A CA 1
ATOM 819 C C . ALA A 1 109 ? 17.741 1.525 -14.598 1.00 88.00 109 ALA A C 1
ATOM 821 O O . ALA A 1 109 ? 18.147 0.516 -14.026 1.00 88.00 109 ALA A O 1
ATOM 822 N N . ALA A 1 110 ? 17.153 1.484 -15.793 1.00 88.88 110 ALA A N 1
ATOM 823 C CA . ALA A 1 110 ? 16.982 0.254 -16.559 1.00 88.88 110 ALA A CA 1
ATOM 824 C C . ALA A 1 110 ? 18.096 0.112 -17.603 1.00 88.88 110 ALA A C 1
ATOM 826 O O . ALA A 1 110 ? 18.397 1.063 -18.329 1.00 88.88 110 ALA A O 1
ATOM 827 N N . ARG A 1 111 ? 18.709 -1.074 -17.693 1.00 87.88 111 ARG A N 1
ATOM 828 C CA . ARG A 1 111 ? 19.772 -1.358 -18.676 1.00 87.88 111 ARG A CA 1
ATOM 829 C C . ARG A 1 111 ? 19.227 -2.016 -19.938 1.00 87.88 111 ARG A C 1
ATOM 831 O O . ARG A 1 111 ? 19.860 -1.938 -20.989 1.00 87.88 111 ARG A O 1
ATOM 838 N N . THR A 1 112 ? 18.064 -2.649 -19.830 1.00 92.81 112 THR A N 1
ATOM 839 C CA . THR A 1 112 ? 17.367 -3.337 -20.916 1.00 92.81 112 THR A CA 1
ATOM 840 C C . THR A 1 112 ? 15.873 -2.977 -20.913 1.00 92.81 112 THR A C 1
ATOM 842 O O . THR A 1 112 ? 15.360 -2.469 -19.910 1.00 92.81 112 THR A O 1
ATOM 845 N N . PRO A 1 113 ? 15.146 -3.228 -22.017 1.00 89.31 113 PRO A N 1
ATOM 846 C CA . PRO A 1 113 ? 13.688 -3.115 -22.030 1.00 89.31 113 PRO A CA 1
ATOM 847 C C . PRO A 1 113 ? 13.001 -4.026 -21.001 1.00 89.31 113 PRO A C 1
ATOM 849 O O . PRO A 1 113 ? 12.032 -3.600 -20.378 1.0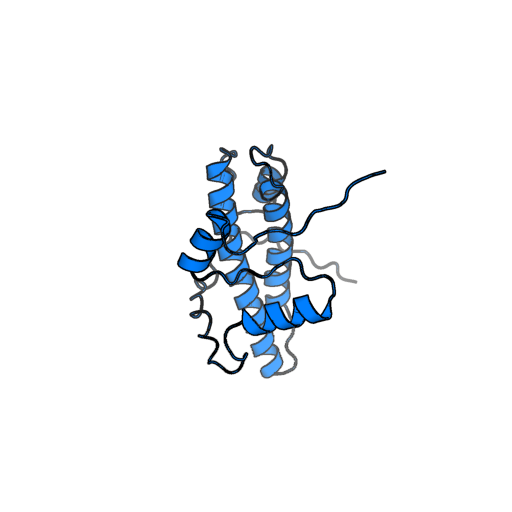0 89.31 113 PRO A O 1
ATOM 852 N N . ASP A 1 114 ? 13.528 -5.233 -20.782 1.00 89.62 114 ASP A N 1
ATOM 853 C CA . ASP A 1 114 ? 12.978 -6.192 -19.818 1.00 89.62 114 ASP A CA 1
ATOM 854 C C . ASP A 1 114 ? 13.167 -5.709 -18.371 1.00 89.62 114 ASP A C 1
ATOM 856 O O . ASP A 1 114 ? 12.226 -5.764 -17.580 1.00 89.62 114 ASP A O 1
ATOM 860 N N . ASP A 1 115 ? 14.325 -5.121 -18.042 1.00 90.50 115 ASP A N 1
ATOM 861 C CA . ASP A 1 115 ? 14.552 -4.468 -16.742 1.00 90.50 115 ASP A CA 1
ATOM 862 C C . ASP A 1 115 ? 13.531 -3.344 -16.516 1.00 90.50 115 ASP A C 1
ATOM 864 O O . ASP A 1 115 ? 12.973 -3.197 -15.428 1.00 90.50 115 ASP A O 1
ATOM 868 N N . ALA A 1 116 ? 13.265 -2.538 -17.550 1.00 87.12 116 ALA A N 1
ATOM 869 C CA . ALA A 1 116 ? 12.310 -1.439 -17.459 1.00 87.12 116 ALA A CA 1
ATOM 870 C C . ALA A 1 116 ? 10.879 -1.939 -17.207 1.00 87.12 116 ALA A C 1
ATOM 872 O O . ALA A 1 116 ? 10.127 -1.290 -16.477 1.00 87.12 116 ALA A O 1
ATOM 873 N N . LEU A 1 117 ? 10.495 -3.075 -17.799 1.00 90.00 117 LEU A N 1
ATOM 874 C CA . LEU A 1 117 ? 9.205 -3.715 -17.539 1.00 90.00 117 LEU A CA 1
ATOM 875 C C . LEU A 1 117 ? 9.126 -4.226 -16.100 1.00 90.00 117 LEU A C 1
ATOM 877 O O . LEU A 1 117 ? 8.188 -3.863 -15.392 1.00 90.00 117 LEU A O 1
ATOM 881 N N . LEU A 1 118 ? 10.143 -4.958 -15.641 1.00 92.00 118 LEU A N 1
ATOM 882 C CA . LEU A 1 118 ? 10.213 -5.458 -14.268 1.00 92.00 118 LEU A CA 1
ATOM 883 C C . LEU A 1 118 ? 10.107 -4.321 -13.241 1.00 92.00 118 LEU A C 1
ATOM 885 O O . LEU A 1 118 ? 9.346 -4.414 -12.280 1.00 92.00 118 LEU A O 1
ATOM 889 N N . HIS A 1 119 ? 10.822 -3.211 -13.443 1.00 92.75 119 HIS A N 1
ATOM 890 C CA . HIS A 1 119 ? 10.746 -2.069 -12.530 1.00 92.75 119 HIS A CA 1
ATOM 891 C C . HIS A 1 119 ? 9.355 -1.430 -12.499 1.00 92.75 119 HIS A C 1
ATOM 893 O O . HIS A 1 119 ? 8.860 -1.121 -11.416 1.00 92.75 119 HIS A O 1
ATOM 899 N N . ARG A 1 120 ? 8.680 -1.301 -13.650 1.00 88.44 120 ARG A N 1
ATOM 900 C CA . ARG A 1 120 ? 7.290 -0.814 -13.694 1.00 88.44 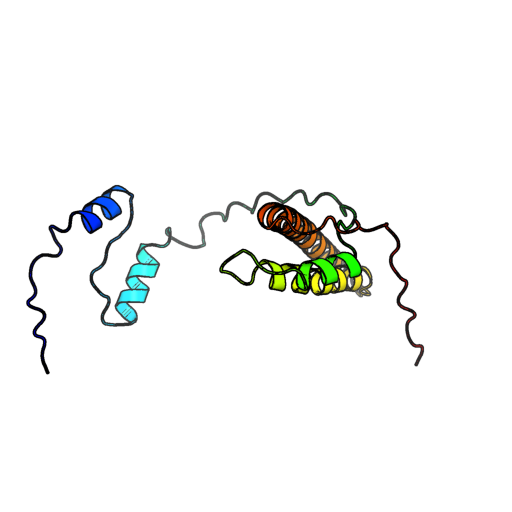120 ARG A CA 1
ATOM 901 C C . ARG A 1 120 ? 6.340 -1.739 -12.943 1.00 88.44 120 ARG A C 1
ATOM 903 O O . ARG A 1 120 ? 5.454 -1.250 -12.246 1.00 88.44 120 ARG A O 1
ATOM 910 N N . GLU A 1 121 ? 6.521 -3.051 -13.068 1.00 91.12 121 GLU A N 1
ATOM 911 C CA . GLU A 1 121 ? 5.731 -4.037 -12.327 1.00 91.12 121 GLU A CA 1
ATOM 912 C C . GLU A 1 121 ? 5.949 -3.912 -10.816 1.00 91.12 121 GLU A C 1
ATOM 914 O O . GLU A 1 121 ? 4.979 -3.882 -10.059 1.00 91.12 121 GLU A O 1
ATOM 919 N N . LEU A 1 122 ? 7.200 -3.754 -10.371 1.00 94.06 122 LEU A N 1
ATOM 920 C CA . LEU A 1 122 ? 7.532 -3.548 -8.958 1.00 94.06 122 LEU A CA 1
ATOM 921 C C . LEU A 1 122 ? 6.930 -2.251 -8.405 1.00 94.06 122 LEU A C 1
ATOM 923 O O . LEU A 1 122 ? 6.335 -2.268 -7.325 1.00 94.06 122 LEU A O 1
ATOM 927 N N . THR A 1 123 ? 7.023 -1.148 -9.151 1.00 91.12 123 THR A N 1
ATOM 928 C CA . THR A 1 123 ? 6.375 0.120 -8.791 1.00 91.12 123 THR A CA 1
ATOM 929 C C . THR A 1 123 ? 4.864 -0.050 -8.668 1.00 91.12 123 THR A C 1
ATOM 931 O O . THR A 1 123 ? 4.271 0.360 -7.669 1.00 91.12 123 THR A O 1
ATOM 934 N N . ALA A 1 124 ? 4.230 -0.691 -9.653 1.00 88.50 124 ALA A N 1
ATOM 935 C CA . ALA A 1 124 ? 2.790 -0.919 -9.646 1.00 88.50 124 ALA A CA 1
ATOM 936 C C . ALA A 1 124 ? 2.356 -1.801 -8.464 1.00 88.50 124 ALA A C 1
ATOM 938 O O . ALA A 1 124 ? 1.352 -1.505 -7.812 1.00 88.50 124 ALA A O 1
ATOM 939 N N . ALA A 1 125 ? 3.125 -2.845 -8.148 1.00 92.00 125 ALA A N 1
ATOM 940 C CA . ALA A 1 125 ? 2.870 -3.720 -7.011 1.00 92.00 125 ALA A CA 1
ATOM 941 C C . ALA A 1 125 ? 2.998 -2.975 -5.671 1.00 92.00 125 ALA A C 1
ATOM 943 O O . ALA A 1 125 ? 2.125 -3.108 -4.809 1.00 92.00 125 ALA A O 1
ATOM 944 N N . ALA A 1 126 ? 4.037 -2.150 -5.510 1.00 92.19 126 ALA A N 1
ATOM 945 C CA . ALA A 1 126 ? 4.238 -1.335 -4.314 1.00 92.19 126 ALA A CA 1
ATOM 946 C C . ALA A 1 126 ? 3.086 -0.338 -4.106 1.00 92.19 126 ALA A C 1
ATOM 948 O O . ALA A 1 126 ? 2.504 -0.281 -3.020 1.00 92.19 126 ALA A O 1
ATOM 949 N N . ALA A 1 127 ? 2.693 0.370 -5.169 1.00 88.38 127 ALA A N 1
ATOM 950 C CA . ALA A 1 127 ? 1.574 1.306 -5.143 1.00 88.38 127 ALA A CA 1
ATOM 951 C C . ALA A 1 127 ? 0.245 0.605 -4.814 1.00 88.38 127 ALA A C 1
ATOM 953 O O . ALA A 1 127 ? -0.542 1.099 -4.004 1.00 88.38 127 ALA A O 1
ATOM 954 N N . ALA A 1 128 ? -0.005 -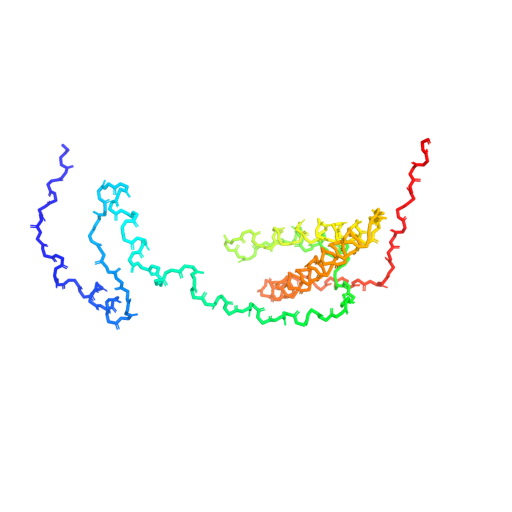0.575 -5.392 1.00 90.50 128 ALA A N 1
ATOM 955 C CA . ALA A 1 128 ? -1.195 -1.369 -5.097 1.00 90.50 128 ALA A CA 1
ATOM 956 C C . ALA A 1 128 ? -1.246 -1.796 -3.622 1.00 90.50 128 ALA A C 1
ATOM 958 O O . ALA A 1 128 ? -2.275 -1.631 -2.962 1.00 90.50 128 ALA A O 1
ATOM 959 N N . ALA A 1 129 ? -0.129 -2.295 -3.087 1.00 92.94 129 ALA A N 1
ATOM 960 C CA . ALA A 1 129 ? -0.021 -2.667 -1.682 1.00 92.94 129 ALA A CA 1
ATOM 961 C C . ALA A 1 129 ? -0.256 -1.457 -0.765 1.00 92.94 129 ALA A C 1
ATOM 963 O O . ALA A 1 129 ? -1.004 -1.567 0.209 1.00 92.94 129 ALA A O 1
ATOM 964 N N . ARG A 1 130 ? 0.296 -0.284 -1.107 1.00 93.94 130 ARG A N 1
ATOM 965 C CA . ARG A 1 130 ? 0.100 0.951 -0.339 1.00 93.94 130 ARG A CA 1
ATOM 966 C C . ARG A 1 130 ? -1.375 1.304 -0.245 1.00 93.94 130 ARG A C 1
ATOM 968 O O . ARG A 1 130 ? -1.867 1.499 0.859 1.00 93.94 130 ARG A O 1
ATOM 975 N N . VAL A 1 131 ? -2.096 1.312 -1.364 1.00 91.00 131 VAL A N 1
ATOM 976 C CA . VAL A 1 131 ? -3.538 1.618 -1.386 1.00 91.00 131 VAL A CA 1
ATOM 977 C C . VAL A 1 131 ? -4.326 0.697 -0.449 1.00 91.00 131 VAL A C 1
ATOM 979 O O . VAL A 1 131 ? -5.194 1.162 0.295 1.00 91.00 131 VAL A O 1
ATOM 982 N N . VAL A 1 132 ? -4.017 -0.603 -0.460 1.00 91.94 132 VAL A N 1
ATOM 983 C CA . VAL A 1 132 ? -4.678 -1.594 0.402 1.00 91.94 132 VAL A CA 1
ATOM 984 C C . VAL A 1 132 ? -4.363 -1.345 1.880 1.00 91.94 132 VAL A C 1
ATOM 986 O O . VAL A 1 132 ? -5.280 -1.322 2.704 1.00 91.94 132 VAL A O 1
ATOM 989 N N . LEU A 1 133 ? -3.093 -1.121 2.226 1.00 93.00 133 LEU A N 1
ATOM 990 C CA . LEU A 1 133 ? -2.676 -0.894 3.612 1.00 93.00 133 LEU A CA 1
ATOM 991 C C . LEU A 1 133 ? -3.164 0.455 4.157 1.00 93.00 133 LEU A C 1
ATOM 993 O O . LEU A 1 133 ? -3.595 0.521 5.306 1.00 93.00 133 LEU A O 1
ATOM 997 N N . GLU A 1 134 ? -3.184 1.511 3.342 1.00 92.62 134 GLU A N 1
ATOM 998 C CA . GLU A 1 134 ? -3.759 2.807 3.717 1.00 92.62 134 GLU A CA 1
ATOM 999 C C . GLU A 1 134 ? -5.262 2.677 4.010 1.00 92.62 134 GLU A C 1
ATOM 1001 O O . GLU A 1 134 ? -5.751 3.226 4.996 1.00 92.62 134 GLU A O 1
ATOM 1006 N N . ALA A 1 135 ? -6.008 1.917 3.201 1.00 90.31 135 ALA A N 1
ATOM 1007 C CA . ALA A 1 135 ? -7.425 1.661 3.458 1.00 90.31 135 ALA A CA 1
ATOM 1008 C C . ALA A 1 135 ? -7.649 0.853 4.751 1.00 90.31 135 ALA A C 1
ATOM 1010 O O . ALA A 1 135 ? -8.586 1.136 5.505 1.00 90.31 135 ALA A O 1
ATOM 1011 N N . ALA A 1 136 ? -6.786 -0.128 5.029 1.00 90.88 136 ALA A N 1
ATOM 1012 C CA . ALA A 1 136 ? -6.820 -0.886 6.275 1.00 90.88 136 ALA A CA 1
ATOM 1013 C C . ALA A 1 136 ? -6.521 0.008 7.491 1.00 90.88 136 ALA A C 1
ATOM 1015 O O . ALA A 1 136 ? -7.255 -0.052 8.478 1.00 90.88 136 ALA A O 1
ATOM 1016 N N . LEU A 1 137 ? -5.516 0.885 7.394 1.00 90.19 137 LEU A N 1
ATOM 1017 C CA . LEU A 1 137 ? -5.158 1.828 8.454 1.00 90.19 137 LEU A CA 1
ATOM 1018 C C . LEU A 1 137 ? -6.281 2.831 8.719 1.00 90.19 137 LEU A C 1
ATOM 1020 O O . LEU A 1 137 ? -6.614 3.100 9.868 1.00 90.19 137 LEU A O 1
ATOM 1024 N N . GLU A 1 138 ? -6.925 3.333 7.667 1.00 88.69 138 GLU A N 1
ATOM 1025 C CA . GLU A 1 138 ? -8.067 4.239 7.788 1.00 88.69 138 GLU A CA 1
ATOM 1026 C C . GLU A 1 138 ? -9.243 3.577 8.529 1.00 88.69 138 GLU A C 1
ATOM 1028 O O . GLU A 1 138 ? -9.909 4.201 9.358 1.00 88.69 138 GLU A O 1
ATOM 1033 N N . ARG A 1 139 ? -9.499 2.291 8.257 1.00 88.44 139 ARG A N 1
ATOM 1034 C CA . ARG A 1 139 ? -10.523 1.508 8.962 1.00 88.44 139 ARG A CA 1
ATOM 1035 C C . ARG A 1 139 ? -10.139 1.240 10.419 1.00 88.44 139 ARG A C 1
ATOM 1037 O O . ARG A 1 139 ? -11.008 1.325 11.283 1.00 88.44 139 ARG A O 1
ATOM 1044 N N . LEU A 1 140 ? -8.868 0.942 10.679 1.00 86.00 140 LEU A N 1
ATOM 1045 C CA . LEU A 1 140 ? -8.332 0.704 12.018 1.00 86.00 140 LEU A CA 1
ATOM 1046 C C . LEU A 1 140 ? -8.426 1.960 12.895 1.00 86.00 140 LEU A C 1
ATOM 1048 O O . LEU A 1 140 ? -9.029 1.916 13.962 1.00 86.00 140 LEU A O 1
ATOM 1052 N N . ALA A 1 141 ? -7.961 3.102 12.383 1.00 84.06 141 ALA A N 1
ATOM 1053 C CA . ALA A 1 141 ? -8.041 4.394 13.061 1.00 84.06 141 ALA A CA 1
ATOM 1054 C C . ALA A 1 141 ? -9.489 4.769 13.426 1.00 84.06 141 ALA A C 1
ATOM 1056 O O . ALA A 1 141 ? -9.752 5.277 14.516 1.00 84.06 141 ALA A O 1
ATOM 1057 N N . ARG A 1 142 ? -10.456 4.471 12.541 1.00 83.38 142 ARG A N 1
ATOM 1058 C CA . ARG A 1 142 ? -11.887 4.663 12.831 1.00 83.38 142 ARG A CA 1
ATOM 1059 C C . ARG A 1 142 ? -12.407 3.748 13.940 1.00 83.38 142 ARG A C 1
ATOM 1061 O O . ARG A 1 142 ? -13.233 4.195 14.728 1.00 83.38 142 ARG A O 1
ATOM 1068 N N . ALA A 1 143 ? -11.958 2.496 13.991 1.00 82.69 143 ALA A N 1
ATOM 1069 C CA . ALA A 1 143 ? -12.383 1.540 15.012 1.00 82.69 143 ALA A CA 1
ATOM 1070 C C . ALA A 1 143 ? -11.842 1.891 16.409 1.00 82.69 143 ALA A C 1
ATOM 1072 O O . ALA A 1 143 ? -12.524 1.657 17.402 1.00 82.69 143 ALA A O 1
ATOM 1073 N N . GLU A 1 144 ? -10.648 2.481 16.481 1.00 79.31 144 GLU A N 1
ATOM 1074 C CA . GLU A 1 144 ? -9.996 2.861 17.742 1.00 79.31 144 GLU A CA 1
ATOM 1075 C C . GLU A 1 144 ? -10.376 4.263 18.242 1.00 79.31 144 GLU A C 1
ATOM 1077 O O . GLU A 1 144 ? -10.024 4.633 19.359 1.00 79.31 144 GLU A O 1
ATOM 1082 N N . GLY A 1 145 ? -11.101 5.054 17.442 1.00 74.25 145 GLY A N 1
ATOM 1083 C CA . GLY A 1 145 ? -11.391 6.454 17.771 1.00 74.25 145 GLY A CA 1
ATOM 1084 C C . GLY A 1 145 ? -10.149 7.351 17.718 1.00 74.25 145 GLY A C 1
ATOM 1085 O O . GLY A 1 145 ? -10.092 8.367 18.410 1.00 74.25 145 GLY A O 1
ATOM 1086 N N . ALA A 1 146 ? -9.153 6.971 16.911 1.00 68.88 146 ALA A N 1
ATOM 1087 C CA . ALA A 1 146 ? -7.895 7.691 16.769 1.00 68.88 146 ALA A CA 1
ATOM 1088 C C . ALA A 1 146 ? -8.111 9.134 16.254 1.00 68.88 146 ALA A C 1
ATOM 1090 O O . ALA A 1 146 ? -9.083 9.409 15.536 1.00 68.88 146 ALA A O 1
ATOM 1091 N N . PRO A 1 147 ? -7.213 10.078 16.597 1.00 63.06 147 PRO A N 1
ATOM 1092 C CA . PRO A 1 147 ? -7.340 11.475 16.195 1.00 63.06 147 PRO A CA 1
ATOM 1093 C C . PRO A 1 147 ? -7.382 11.637 14.669 1.00 63.06 147 PRO A C 1
ATOM 1095 O O . PRO A 1 147 ? -6.724 10.914 13.921 1.00 63.06 147 PRO A O 1
ATOM 1098 N N . ARG A 1 148 ? -8.137 12.638 14.192 1.00 62.44 148 ARG A N 1
ATOM 1099 C CA . ARG A 1 148 ? -8.137 13.019 12.771 1.00 62.44 148 ARG A CA 1
ATOM 1100 C C . ARG A 1 148 ? -6.765 13.579 12.403 1.00 62.44 148 ARG A C 1
ATOM 1102 O O . ARG A 1 148 ? -6.463 14.730 12.709 1.00 62.44 148 ARG A O 1
ATOM 1109 N N . VAL A 1 149 ? -5.954 12.765 11.740 1.00 66.88 149 VAL A N 1
ATOM 1110 C CA . VAL A 1 149 ? -4.641 13.166 11.229 1.00 66.88 149 VAL A CA 1
ATOM 1111 C C . VAL A 1 149 ? -4.749 13.831 9.860 1.00 66.88 149 VAL A C 1
ATOM 1113 O O . VAL A 1 149 ? -5.720 13.639 9.121 1.00 66.88 149 VAL A O 1
ATOM 1116 N N . LYS A 1 150 ? -3.755 14.663 9.542 1.00 64.19 150 LYS A N 1
ATOM 1117 C CA . LYS A 1 150 ? -3.680 15.371 8.266 1.00 64.19 150 LYS A CA 1
ATOM 1118 C C . LYS A 1 150 ? -3.494 14.367 7.126 1.00 64.19 150 LYS A C 1
ATOM 1120 O O . LYS A 1 150 ? -2.769 13.387 7.259 1.00 64.19 150 LYS A O 1
ATOM 1125 N N . LEU A 1 151 ? -4.175 14.614 6.012 1.00 65.19 151 LEU A N 1
ATOM 1126 C CA . LEU A 1 151 ? -4.011 13.821 4.801 1.00 65.19 151 LEU A CA 1
ATOM 1127 C C . LEU A 1 151 ? -2.850 14.377 3.971 1.00 65.19 151 LEU A C 1
ATOM 1129 O O . LEU A 1 151 ? -2.600 15.588 3.954 1.00 65.19 151 LEU A O 1
ATOM 1133 N N . TRP A 1 152 ? -2.155 13.482 3.277 1.00 53.88 152 TRP A N 1
ATOM 1134 C CA . TRP A 1 152 ? -1.034 13.811 2.402 1.00 53.88 152 TRP A CA 1
ATOM 1135 C C . TRP A 1 152 ? -1.382 14.938 1.422 1.00 53.88 152 TRP A C 1
ATOM 1137 O O . TRP A 1 152 ? -2.432 14.945 0.781 1.00 53.88 152 TRP A O 1
ATOM 1147 N N . SER A 1 153 ? -0.469 15.905 1.306 1.00 57.88 153 SER A N 1
ATOM 1148 C CA . SER A 1 153 ? -0.697 17.173 0.598 1.00 57.88 153 SER A CA 1
ATOM 1149 C C . SER A 1 153 ? -0.128 17.213 -0.831 1.00 57.88 153 SER A C 1
ATOM 1151 O O . SER A 1 153 ? -0.140 18.267 -1.456 1.00 57.88 153 SER A O 1
ATOM 1153 N N . GLY A 1 154 ? 0.399 16.103 -1.362 1.00 53.38 154 GLY A N 1
ATOM 1154 C CA . GLY A 1 154 ? 0.900 16.023 -2.746 1.00 53.38 154 GLY A CA 1
ATOM 1155 C C . GLY A 1 154 ? 2.372 16.398 -2.958 1.00 53.38 154 GLY A C 1
ATOM 1156 O O . GLY A 1 154 ? 2.935 16.037 -3.987 1.00 53.38 154 GLY A O 1
ATOM 1157 N N . ALA A 1 155 ? 3.025 17.072 -2.009 1.00 53.34 155 ALA A N 1
ATOM 1158 C CA . ALA A 1 155 ? 4.420 17.486 -2.155 1.00 53.34 155 ALA A CA 1
ATOM 1159 C C . ALA A 1 155 ? 5.379 16.356 -1.751 1.00 53.34 155 ALA A C 1
ATOM 1161 O O . ALA A 1 155 ? 5.490 16.020 -0.575 1.00 53.34 155 ALA A O 1
ATOM 1162 N N . VAL A 1 156 ? 6.093 15.778 -2.720 1.00 47.16 156 VAL A N 1
ATOM 1163 C CA . VAL A 1 156 ? 7.231 14.891 -2.444 1.00 47.16 156 VAL A CA 1
ATOM 1164 C C . VAL A 1 156 ? 8.398 15.770 -1.986 1.00 47.16 156 VAL A C 1
ATOM 1166 O O . VAL A 1 156 ? 8.891 16.545 -2.807 1.00 47.16 156 VAL A O 1
ATOM 1169 N N . PRO A 1 157 ? 8.875 15.685 -0.728 1.00 45.75 157 PRO A N 1
ATOM 1170 C CA . PRO A 1 157 ? 10.124 16.337 -0.366 1.00 45.75 157 PRO A CA 1
ATOM 1171 C C . PRO A 1 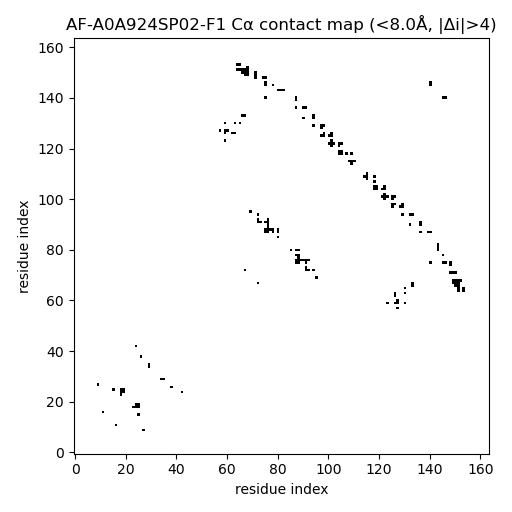157 ? 11.232 15.717 -1.219 1.00 45.75 157 PRO A C 1
ATOM 1173 O O . PRO A 1 157 ? 11.490 14.509 -1.163 1.00 45.75 157 PRO A O 1
ATOM 1176 N N . HIS A 1 158 ? 11.830 16.540 -2.077 1.00 41.50 158 HIS A N 1
ATOM 1177 C CA . HIS A 1 158 ? 12.973 16.156 -2.891 1.00 41.50 158 HIS A CA 1
ATOM 1178 C C . HIS A 1 158 ? 14.096 15.782 -1.927 1.00 41.50 158 HIS A C 1
ATOM 1180 O O . HIS A 1 158 ? 14.562 16.621 -1.158 1.00 41.50 158 HIS A O 1
ATOM 1186 N N . GLN A 1 159 ? 14.504 14.516 -1.929 1.00 44.53 159 GLN A N 1
ATOM 1187 C CA . GLN A 1 159 ? 15.711 14.135 -1.214 1.00 44.53 159 GLN A CA 1
ATOM 1188 C C . GLN A 1 159 ? 16.875 14.725 -2.003 1.00 44.53 159 GLN A C 1
ATOM 1190 O O . GLN A 1 159 ? 17.155 14.286 -3.116 1.00 44.53 159 GLN A O 1
ATOM 1195 N N . THR A 1 160 ? 17.505 15.765 -1.465 1.00 37.81 160 THR A N 1
ATOM 1196 C CA . THR A 1 160 ? 18.787 16.262 -1.961 1.00 37.81 160 THR A CA 1
ATOM 1197 C C . THR A 1 160 ? 19.800 15.132 -1.853 1.00 37.81 160 THR A C 1
ATOM 1199 O O . THR A 1 160 ? 20.223 14.769 -0.756 1.00 37.81 160 THR A O 1
ATOM 1202 N N . THR A 1 161 ? 20.149 14.545 -2.993 1.00 34.81 161 THR A N 1
ATOM 1203 C CA . THR A 1 161 ? 21.243 13.587 -3.132 1.00 34.81 161 THR A CA 1
ATOM 1204 C C . THR A 1 161 ? 22.525 14.230 -2.590 1.00 34.81 161 THR A C 1
ATOM 1206 O O . THR A 1 161 ? 22.896 15.297 -3.083 1.00 34.81 161 THR A O 1
ATOM 1209 N N . PRO A 1 162 ? 23.219 13.651 -1.592 1.00 39.69 162 PRO A N 1
ATOM 1210 C CA . PRO A 1 162 ? 24.546 14.122 -1.236 1.00 39.69 162 PRO A CA 1
ATOM 1211 C C . PRO A 1 162 ? 25.500 13.738 -2.370 1.00 39.69 162 PRO A C 1
ATOM 1213 O O . PRO A 1 162 ? 25.786 12.562 -2.591 1.00 39.69 162 PRO A O 1
ATOM 1216 N N . THR A 1 163 ? 25.946 14.742 -3.122 1.00 43.88 163 THR A N 1
ATOM 1217 C CA . THR A 1 163 ? 27.039 14.623 -4.088 1.00 43.88 163 THR A CA 1
ATOM 1218 C C . THR A 1 163 ? 28.287 14.156 -3.340 1.00 43.88 163 THR A C 1
ATOM 1220 O O . THR A 1 163 ? 28.721 14.824 -2.400 1.00 43.88 163 THR A O 1
ATOM 1223 N N . ARG A 1 164 ? 28.832 13.000 -3.726 1.00 48.97 164 ARG A N 1
ATOM 1224 C CA . ARG A 1 164 ? 30.151 12.527 -3.296 1.00 48.97 164 ARG A CA 1
ATOM 1225 C C . ARG A 1 164 ? 31.161 12.771 -4.404 1.00 48.97 164 ARG A C 1
ATOM 1227 O O . ARG A 1 164 ? 30.771 12.576 -5.576 1.00 48.97 164 ARG A O 1
#

Nearest PDB structures (foldseek):
  5l0c-assembly1_C-2  TM=6.908E-01  e=7.736E-01  Homo sapiens
  5l0g-assembly1_B  TM=7.295E-01  e=1.631E+00  Homo sapiens
  3h2v-assembly2_B  TM=4.739E-01  e=9.189E-01  Homo sapiens
  3h2v-assembly4_D  TM=4.292E-01  e=2.301E+00  Homo sapiens
  4pr9-assembly1_A  TM=4.171E-01  e=2.734E+00  Homo sapiens

Radius of gyration: 24.74 Å; Cα contacts (8 Å, |Δi|>4): 108; chains: 1; bounding box: 51×62×61 Å

Foldseek 3Di:
DDDDPDDDDPPDDPVVVVCVVVVDDDDDDDPDPVVVVVVVCVPDDPDPPPPPPPPPPPVLPVQDDAWDDLVLLVQQLPDDDPDPDSCSNVLSVVLVVLVVQLVVLVVDDDPDPVSVVVSVVSNSVSSSVNVVSSVVNVVRCVVRVHDDGDTDDPDDPPDPDPDD

Mean predicted aligned error: 17.52 Å